Protein AF-A0A1Z4N457-F1 (afdb_monomer_lite)

Secondary structure (DSSP, 8-state):
---GGGTT--HHHHHHHHTTTS-B--HHHHHHHHHHHHHHHHTT---SS-HHHHHHHHHHTTS--PBP-

Radius of gyration: 11.33 Å; chains: 1; bounding box: 25×23×34 Å

pLDDT: mean 88.97, std 9.84, range [52.84, 97.0]

Structure (mmCIF, N/CA/C/O backbone):
data_AF-A0A1Z4N457-F1
#
_entry.id   AF-A0A1Z4N457-F1
#
loop_
_atom_site.group_PDB
_atom_site.id
_atom_site.type_symbol
_atom_site.label_atom_id
_atom_site.label_alt_id
_atom_site.label_comp_id
_atom_site.label_asym_id
_atom_site.label_entity_id
_atom_site.label_seq_id
_atom_site.pdbx_PDB_ins_code
_atom_site.Cartn_x
_atom_site.Cartn_y
_atom_site.Cartn_z
_atom_site.occupancy
_atom_site.B_iso_or_equiv
_atom_site.auth_seq_id
_atom_site.auth_comp_id
_atom_site.auth_asym_id
_atom_site.auth_atom_id
_atom_site.pdbx_PDB_model_num
ATOM 1 N N . MET A 1 1 ? 2.870 0.293 16.399 1.00 52.84 1 MET A N 1
ATOM 2 C CA . MET A 1 1 ? 1.943 -0.838 16.620 1.00 52.84 1 MET A CA 1
ATOM 3 C C . MET A 1 1 ? 1.496 -1.326 15.262 1.00 52.84 1 MET A C 1
ATOM 5 O O . MET A 1 1 ? 1.017 -0.511 14.485 1.00 52.84 1 MET A O 1
ATOM 9 N N . GLN A 1 2 ? 1.711 -2.601 14.957 1.00 56.88 2 GLN A N 1
ATOM 10 C CA . GLN A 1 2 ? 1.142 -3.220 13.764 1.00 56.88 2 GLN A CA 1
ATOM 11 C C . GLN A 1 2 ? -0.278 -3.663 14.126 1.00 56.88 2 GLN A C 1
ATOM 13 O O . GLN A 1 2 ? -0.468 -4.318 15.146 1.00 56.88 2 GLN A O 1
ATOM 18 N N . TYR A 1 3 ? -1.277 -3.218 13.367 1.00 70.31 3 TYR A N 1
ATOM 19 C CA . TYR A 1 3 ? -2.660 -3.647 13.571 1.00 70.31 3 TYR A CA 1
ATOM 20 C C . TYR A 1 3 ? -2.815 -5.033 12.949 1.00 70.31 3 TYR A C 1
ATOM 22 O O . TYR A 1 3 ? -2.535 -5.175 11.761 1.00 70.31 3 TYR A O 1
ATOM 30 N N . ASP A 1 4 ? -3.287 -6.029 13.704 1.00 79.50 4 ASP A N 1
ATOM 31 C CA . ASP A 1 4 ? -3.484 -7.398 13.189 1.00 79.50 4 ASP A CA 1
ATOM 32 C C . ASP A 1 4 ? -4.346 -7.419 11.915 1.00 79.50 4 ASP A C 1
ATOM 34 O O . ASP A 1 4 ? -4.065 -8.153 10.970 1.00 79.50 4 ASP A O 1
ATOM 38 N N . ALA A 1 5 ? -5.334 -6.521 11.826 1.00 82.50 5 ALA A N 1
ATOM 39 C CA . ALA A 1 5 ? -6.179 -6.345 10.643 1.00 82.50 5 ALA A CA 1
ATOM 40 C C . ALA A 1 5 ? -5.427 -5.871 9.378 1.00 82.50 5 ALA A C 1
ATOM 42 O O . ALA A 1 5 ? -5.922 -6.051 8.268 1.00 82.50 5 ALA A O 1
ATOM 43 N N . LEU A 1 6 ? -4.241 -5.271 9.525 1.00 87.81 6 LEU A N 1
ATOM 44 C CA . LEU A 1 6 ? -3.372 -4.809 8.435 1.00 87.81 6 LEU A CA 1
ATOM 45 C C . LEU A 1 6 ? -2.096 -5.659 8.303 1.00 87.81 6 LEU A C 1
ATOM 47 O O . LEU A 1 6 ? -1.184 -5.281 7.571 1.00 87.81 6 LEU A O 1
ATOM 51 N N . ALA A 1 7 ? -2.006 -6.810 8.980 1.00 88.19 7 ALA A N 1
ATOM 52 C CA . ALA A 1 7 ? -0.810 -7.655 8.953 1.00 88.19 7 ALA A CA 1
ATOM 53 C C . ALA A 1 7 ? -0.455 -8.167 7.543 1.00 88.19 7 ALA A C 1
ATOM 55 O O . ALA A 1 7 ? 0.713 -8.407 7.250 1.00 88.19 7 ALA A O 1
ATOM 56 N N . TYR A 1 8 ? -1.446 -8.277 6.652 1.00 88.75 8 TYR A N 1
ATOM 57 C CA . TYR A 1 8 ? -1.258 -8.695 5.260 1.00 88.75 8 TYR A CA 1
ATOM 58 C C . TYR A 1 8 ? -0.551 -7.647 4.379 1.00 88.75 8 TYR A C 1
ATOM 60 O O . TYR A 1 8 ? -0.138 -7.968 3.267 1.00 88.75 8 TYR A O 1
ATOM 68 N N . LEU A 1 9 ? -0.428 -6.398 4.845 1.00 90.88 9 LEU A N 1
ATOM 69 C CA . LEU A 1 9 ? 0.007 -5.239 4.058 1.00 90.88 9 LEU A CA 1
ATOM 70 C C . LEU A 1 9 ? 1.546 -5.165 3.959 1.00 90.88 9 LEU A C 1
ATOM 72 O O . LEU A 1 9 ? 2.189 -4.186 4.347 1.00 90.88 9 LEU A O 1
ATOM 76 N N . THR A 1 10 ? 2.143 -6.251 3.471 1.00 93.88 10 THR A N 1
ATOM 77 C CA . THR A 1 10 ? 3.589 -6.414 3.262 1.00 93.88 10 THR A CA 1
ATOM 78 C C . THR A 1 10 ? 4.069 -5.659 2.018 1.00 93.88 10 THR A C 1
ATOM 80 O O . THR A 1 10 ? 3.267 -5.306 1.155 1.00 93.88 10 THR A O 1
ATOM 83 N N . ASP A 1 11 ? 5.383 -5.430 1.890 1.00 94.75 11 ASP A N 1
ATOM 84 C CA . ASP A 1 11 ? 5.965 -4.844 0.666 1.00 94.75 11 ASP A CA 1
ATOM 85 C C . ASP A 1 11 ? 5.615 -5.668 -0.580 1.00 94.75 11 ASP A C 1
ATOM 87 O O . ASP A 1 11 ? 5.242 -5.116 -1.613 1.00 94.75 11 ASP A O 1
ATOM 91 N N . ASP A 1 12 ? 5.671 -6.997 -0.472 1.00 94.50 12 ASP A N 1
ATOM 92 C CA . ASP A 1 12 ? 5.328 -7.909 -1.564 1.00 94.50 12 ASP A CA 1
ATOM 93 C C . ASP A 1 12 ? 3.860 -7.798 -1.973 1.00 94.50 12 ASP A C 1
ATOM 95 O O . ASP A 1 12 ? 3.550 -7.806 -3.167 1.00 94.50 12 ASP A O 1
ATOM 99 N N . PHE A 1 13 ? 2.954 -7.677 -0.998 1.00 93.75 13 PHE A N 1
ATOM 100 C CA . PHE A 1 13 ? 1.543 -7.443 -1.278 1.00 93.75 13 PHE A CA 1
ATOM 101 C C . PHE A 1 13 ? 1.356 -6.116 -2.019 1.00 93.75 13 PHE A C 1
ATOM 103 O O . PHE A 1 13 ? 0.747 -6.099 -3.085 1.00 93.75 13 PHE A O 1
ATOM 110 N N . ILE A 1 14 ? 1.935 -5.024 -1.503 1.00 94.62 14 ILE A N 1
ATOM 111 C CA . ILE A 1 14 ? 1.835 -3.685 -2.103 1.00 94.62 14 ILE A CA 1
ATOM 112 C C . ILE A 1 14 ? 2.362 -3.695 -3.539 1.00 94.62 14 ILE A C 1
ATOM 114 O O . ILE A 1 14 ? 1.694 -3.207 -4.445 1.00 94.62 14 ILE A O 1
ATOM 118 N N . ARG A 1 15 ? 3.541 -4.275 -3.776 1.00 94.94 15 ARG A N 1
ATOM 119 C CA . ARG A 1 15 ? 4.147 -4.324 -5.113 1.00 94.94 15 ARG A CA 1
ATOM 120 C C . ARG A 1 15 ? 3.320 -5.135 -6.100 1.00 94.94 15 ARG A C 1
ATOM 122 O O . ARG A 1 15 ? 3.264 -4.765 -7.267 1.00 94.94 15 ARG A O 1
ATOM 129 N N . ARG A 1 16 ? 2.680 -6.221 -5.660 1.00 92.25 16 ARG A N 1
ATOM 130 C CA . ARG A 1 16 ? 1.802 -7.025 -6.524 1.00 92.25 16 ARG A CA 1
ATOM 131 C C . ARG A 1 16 ? 0.474 -6.327 -6.804 1.00 92.25 16 ARG A C 1
ATOM 133 O O . ARG A 1 16 ? 0.061 -6.291 -7.956 1.00 92.25 16 ARG A O 1
ATOM 140 N N . ASP A 1 17 ? -0.167 -5.777 -5.774 1.00 91.69 17 ASP A N 1
ATOM 141 C CA . ASP A 1 17 ? -1.481 -5.130 -5.874 1.00 91.69 17 ASP A CA 1
ATOM 142 C C . ASP A 1 17 ? -1.391 -3.799 -6.636 1.00 91.69 17 ASP A C 1
ATOM 144 O O . ASP A 1 17 ? -2.066 -3.591 -7.642 1.00 91.69 17 ASP A O 1
ATOM 148 N N . CYS A 1 18 ? -0.481 -2.916 -6.219 1.00 92.00 18 CYS A N 1
ATOM 149 C CA . CYS A 1 18 ? -0.304 -1.598 -6.825 1.00 92.00 18 CYS A CA 1
ATOM 150 C C . CYS A 1 18 ? 0.477 -1.653 -8.146 1.00 92.00 18 CYS A C 1
ATOM 152 O O . CYS A 1 18 ? 0.303 -0.792 -9.007 1.00 92.00 18 CYS A O 1
ATOM 154 N N . GLY A 1 19 ? 1.347 -2.654 -8.312 1.00 88.81 19 GLY A N 1
ATOM 155 C CA . GLY A 1 19 ? 2.198 -2.837 -9.490 1.00 88.81 19 GLY A CA 1
ATOM 156 C C . GLY A 1 19 ? 1.604 -3.726 -10.580 1.00 88.81 19 GLY A C 1
ATOM 157 O O . GLY A 1 19 ? 2.305 -4.038 -11.542 1.00 88.81 19 GLY A O 1
ATOM 158 N N . ILE A 1 20 ? 0.328 -4.121 -10.481 1.00 86.19 20 ILE A N 1
ATOM 159 C CA . ILE A 1 20 ? -0.331 -5.034 -11.435 1.00 86.19 20 ILE A CA 1
ATOM 160 C C . ILE A 1 20 ? -0.270 -4.554 -12.900 1.00 86.19 20 ILE A C 1
ATOM 162 O O . ILE A 1 20 ? -0.313 -5.363 -13.824 1.00 86.19 20 ILE A O 1
ATOM 166 N N . HIS A 1 21 ? -0.099 -3.247 -13.122 1.00 86.31 21 HIS A N 1
ATOM 167 C CA . HIS A 1 21 ? 0.058 -2.628 -14.444 1.00 86.31 21 HIS A CA 1
ATOM 168 C C . HIS A 1 21 ? 1.515 -2.279 -14.805 1.00 86.31 21 HIS A C 1
ATOM 170 O O . HIS A 1 21 ? 1.758 -1.449 -15.675 1.00 86.31 21 HIS A O 1
ATOM 176 N N . GLY A 1 22 ? 2.494 -2.896 -14.140 1.00 87.06 22 GLY A N 1
ATOM 177 C CA . GLY A 1 22 ? 3.923 -2.715 -14.415 1.00 87.06 22 GLY A CA 1
ATOM 178 C C . GLY A 1 22 ? 4.610 -1.621 -13.592 1.00 87.06 22 GLY A C 1
ATOM 179 O O . GLY A 1 22 ? 5.825 -1.466 -13.705 1.00 87.06 22 GLY A O 1
ATOM 180 N N . ALA A 1 23 ? 3.872 -0.901 -12.742 1.00 92.56 23 ALA A N 1
ATOM 181 C CA . ALA A 1 23 ? 4.438 0.096 -11.838 1.00 92.56 23 ALA A CA 1
ATOM 182 C C . ALA A 1 23 ? 5.363 -0.554 -10.793 1.00 92.56 23 ALA A C 1
ATOM 184 O O . ALA A 1 23 ? 5.009 -1.552 -10.161 1.00 92.56 23 ALA A O 1
ATOM 185 N N . ARG A 1 24 ? 6.549 0.023 -10.585 1.00 94.38 24 ARG A N 1
ATOM 186 C CA . ARG A 1 24 ? 7.531 -0.444 -9.597 1.00 94.38 24 ARG A CA 1
ATOM 187 C C . ARG A 1 24 ? 7.617 0.532 -8.434 1.00 94.38 24 ARG A C 1
ATOM 189 O O . ARG A 1 24 ? 7.920 1.702 -8.635 1.00 94.38 24 ARG A O 1
ATOM 196 N N . PHE A 1 25 ? 7.395 0.017 -7.230 1.00 94.81 25 PHE A N 1
ATOM 197 C CA . PHE A 1 25 ? 7.397 0.784 -5.987 1.00 94.81 25 PHE A CA 1
ATOM 198 C C . PHE A 1 25 ? 8.684 0.521 -5.206 1.00 94.81 25 PHE A C 1
ATOM 200 O O 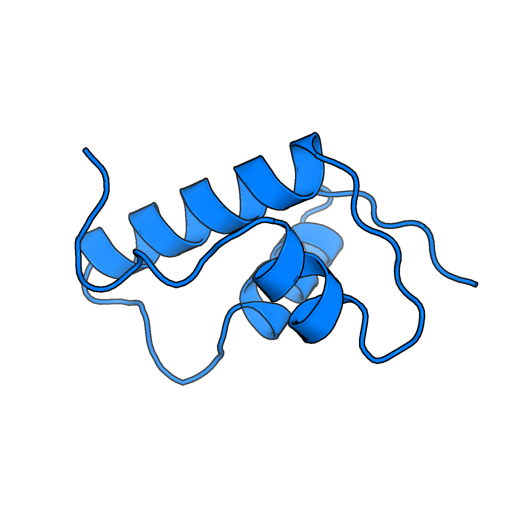. PHE A 1 25 ? 9.066 -0.637 -4.983 1.00 94.81 25 PHE A O 1
ATOM 207 N N . SER A 1 26 ? 9.335 1.601 -4.785 1.00 96.44 26 SER A N 1
ATOM 208 C CA . SER A 1 26 ? 10.475 1.550 -3.872 1.00 96.44 26 SER A CA 1
ATOM 209 C C . SER A 1 26 ? 10.047 1.098 -2.470 1.00 96.44 26 SER A C 1
ATOM 211 O O . SER A 1 26 ? 8.854 1.029 -2.159 1.00 96.44 26 SER A O 1
ATOM 213 N N . ASP A 1 27 ? 11.017 0.778 -1.611 1.00 96.12 27 ASP A N 1
ATOM 214 C CA . ASP A 1 27 ? 10.740 0.521 -0.190 1.00 96.12 27 ASP A CA 1
ATOM 215 C C . ASP A 1 27 ? 10.088 1.744 0.477 1.00 96.12 27 ASP A C 1
ATOM 217 O O . ASP A 1 27 ? 9.149 1.594 1.259 1.00 96.12 27 ASP A O 1
ATOM 221 N N . GLU A 1 28 ? 10.528 2.960 0.125 1.00 97.00 28 GLU A N 1
ATOM 222 C CA . GLU A 1 28 ? 9.954 4.197 0.663 1.00 97.00 28 GLU A CA 1
ATOM 223 C C . GLU A 1 28 ? 8.486 4.359 0.255 1.00 97.00 28 GL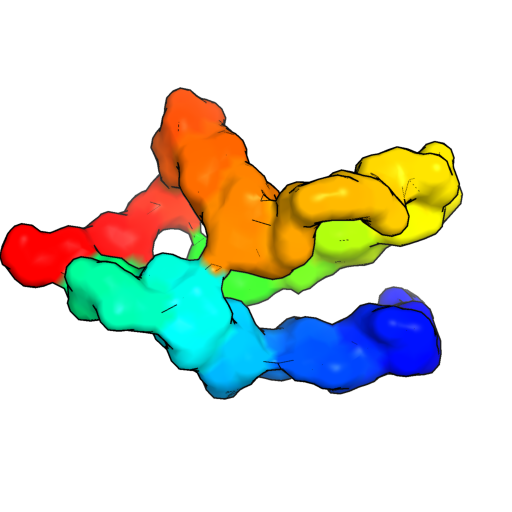U A C 1
ATOM 225 O O . GLU A 1 28 ? 7.642 4.614 1.115 1.00 97.00 28 GLU A O 1
ATOM 230 N N . ASP A 1 29 ? 8.142 4.120 -1.015 1.00 96.12 29 ASP A N 1
ATOM 231 C CA . ASP A 1 29 ? 6.745 4.186 -1.460 1.00 96.12 29 ASP A CA 1
ATOM 232 C C . ASP A 1 29 ? 5.868 3.184 -0.688 1.00 96.12 29 ASP A C 1
ATOM 234 O O . ASP A 1 29 ? 4.757 3.513 -0.262 1.00 96.12 29 ASP A O 1
ATOM 238 N N . CYS A 1 30 ? 6.378 1.968 -0.456 1.00 95.94 30 CYS A N 1
ATOM 239 C CA . CYS A 1 30 ? 5.666 0.936 0.297 1.00 95.94 30 CYS A CA 1
ATOM 240 C C . CYS A 1 30 ? 5.448 1.340 1.765 1.00 95.94 30 CYS A C 1
ATOM 242 O O . CYS A 1 30 ? 4.369 1.109 2.320 1.00 95.94 30 CYS A O 1
ATOM 244 N N . ILE A 1 31 ? 6.435 1.993 2.388 1.00 95.88 31 ILE A N 1
ATOM 245 C CA . ILE A 1 31 ? 6.301 2.561 3.735 1.00 95.88 31 ILE A CA 1
ATOM 246 C C . ILE A 1 31 ? 5.197 3.623 3.758 1.00 95.88 31 ILE A C 1
ATOM 248 O O . ILE A 1 31 ? 4.287 3.523 4.581 1.00 95.88 31 ILE A O 1
ATOM 252 N N . ARG A 1 32 ? 5.207 4.584 2.825 1.00 96.44 32 ARG A N 1
ATOM 253 C CA . ARG A 1 32 ? 4.188 5.650 2.758 1.00 96.44 32 ARG A CA 1
ATOM 254 C C . ARG A 1 32 ? 2.777 5.097 2.575 1.00 96.44 32 ARG A C 1
ATOM 256 O O . ARG A 1 32 ? 1.832 5.569 3.207 1.00 96.44 32 ARG A O 1
ATOM 263 N N . ILE A 1 33 ? 2.631 4.070 1.741 1.00 94.75 33 ILE A N 1
ATOM 264 C CA . ILE A 1 33 ? 1.353 3.384 1.527 1.00 94.75 33 ILE A CA 1
ATOM 265 C C . ILE A 1 33 ? 0.868 2.720 2.827 1.00 94.75 33 ILE A C 1
ATOM 267 O O . ILE A 1 33 ? -0.303 2.870 3.184 1.00 94.75 33 ILE A O 1
ATOM 271 N N . ARG A 1 34 ? 1.751 2.036 3.573 1.00 93.62 34 ARG A N 1
ATOM 272 C CA . ARG A 1 34 ? 1.412 1.445 4.884 1.00 93.62 34 ARG A CA 1
ATOM 273 C C . ARG A 1 34 ? 1.009 2.484 5.917 1.00 93.62 34 ARG A C 1
ATOM 275 O O . ARG A 1 34 ? 0.041 2.265 6.651 1.00 93.62 34 ARG A O 1
ATOM 282 N N . GLU A 1 35 ? 1.750 3.582 6.003 1.00 94.19 35 GLU A N 1
ATOM 283 C CA . GLU A 1 35 ? 1.457 4.679 6.926 1.00 94.19 35 GLU A CA 1
ATOM 284 C C . GLU A 1 35 ? 0.059 5.238 6.661 1.00 94.19 35 GLU A C 1
ATOM 286 O O . GLU A 1 35 ? -0.745 5.381 7.585 1.00 94.19 35 GLU A O 1
ATOM 291 N N . GLU A 1 36 ? -0.276 5.464 5.392 1.00 93.62 36 GLU A N 1
ATOM 292 C CA . GLU A 1 36 ? -1.574 6.009 5.019 1.00 93.62 36 GLU A CA 1
ATOM 293 C C . GLU A 1 36 ? -2.717 5.005 5.217 1.00 93.62 36 GLU A C 1
ATOM 295 O O . GLU A 1 36 ? -3.782 5.379 5.714 1.00 93.62 36 GLU A O 1
ATOM 300 N N . ALA A 1 37 ? -2.499 3.720 4.915 1.00 92.38 37 ALA A N 1
ATOM 301 C CA . ALA A 1 37 ? -3.457 2.658 5.224 1.00 92.38 37 ALA A CA 1
ATOM 302 C C . ALA A 1 37 ? -3.732 2.576 6.734 1.00 92.38 37 ALA A C 1
ATOM 304 O O . ALA A 1 37 ? -4.887 2.512 7.160 1.00 92.38 37 ALA A O 1
ATOM 305 N N . THR A 1 38 ? -2.680 2.674 7.549 1.00 91.69 38 THR A N 1
ATOM 306 C CA . THR A 1 38 ? -2.772 2.698 9.014 1.00 91.69 38 THR A CA 1
ATOM 307 C C . THR A 1 38 ? -3.547 3.923 9.506 1.00 91.69 38 THR A C 1
ATOM 309 O O . THR A 1 38 ? -4.445 3.809 10.345 1.00 91.69 38 THR A O 1
ATOM 312 N N . ARG A 1 39 ? -3.268 5.105 8.949 1.00 92.19 39 ARG A N 1
ATOM 313 C CA . ARG A 1 39 ? -3.978 6.349 9.274 1.00 92.19 39 ARG A CA 1
ATOM 314 C C . ARG A 1 39 ? -5.468 6.273 8.925 1.00 92.19 39 ARG A C 1
ATOM 316 O O . ARG A 1 39 ? -6.312 6.697 9.710 1.00 92.19 39 ARG A O 1
ATOM 323 N N . LEU A 1 40 ? -5.817 5.724 7.763 1.00 91.06 40 LEU A N 1
ATOM 324 C CA . LEU A 1 40 ? -7.214 5.548 7.357 1.00 91.06 40 LEU A CA 1
ATOM 325 C C . LEU A 1 40 ? -7.935 4.518 8.232 1.00 91.06 40 LEU A C 1
ATOM 327 O O . LEU A 1 40 ? -9.082 4.752 8.616 1.00 91.06 40 LEU A O 1
ATOM 331 N N . TYR A 1 41 ? -7.259 3.421 8.586 1.00 90.06 41 TYR A N 1
ATOM 332 C CA . TYR A 1 41 ? -7.805 2.372 9.448 1.00 90.06 41 TYR A CA 1
ATOM 333 C C . TYR A 1 41 ? -8.119 2.902 10.847 1.00 90.06 41 TYR A C 1
ATOM 335 O O . TYR A 1 41 ? -9.241 2.762 11.326 1.00 90.06 41 TYR A O 1
ATOM 343 N N . THR A 1 42 ? -7.168 3.605 11.463 1.00 90.12 42 THR A N 1
ATOM 344 C CA . THR A 1 42 ? -7.350 4.231 12.786 1.00 90.12 42 THR A CA 1
ATOM 345 C C . THR A 1 42 ? -8.471 5.265 12.822 1.00 90.12 42 THR A C 1
ATOM 347 O O . THR A 1 42 ? -9.112 5.436 13.854 1.00 90.12 42 THR A O 1
ATOM 350 N N . CYS A 1 43 ? -8.752 5.921 11.696 1.00 89.56 43 CYS A N 1
ATOM 351 C CA . CYS A 1 43 ? -9.849 6.877 11.577 1.00 89.56 43 CYS A CA 1
ATOM 352 C C . CYS A 1 43 ? -11.204 6.232 11.229 1.00 89.56 43 CYS A C 1
ATOM 354 O O . CYS A 1 43 ? -12.164 6.971 11.010 1.00 89.56 43 CYS A O 1
ATOM 356 N N . GLY A 1 44 ? -11.291 4.901 11.094 1.00 88.62 44 GLY A N 1
ATOM 357 C CA . GLY A 1 44 ? -12.503 4.213 10.625 1.00 88.62 44 GLY A CA 1
ATOM 358 C C . GLY A 1 44 ? -12.896 4.575 9.186 1.00 88.62 44 GLY A C 1
ATOM 359 O O . GLY A 1 44 ? -14.057 4.466 8.809 1.00 88.62 44 GLY A O 1
ATOM 360 N N . LYS A 1 45 ? -11.940 5.063 8.385 1.00 86.56 45 LYS A N 1
ATOM 361 C CA . LYS A 1 45 ? -12.136 5.515 6.994 1.00 86.56 45 LYS A CA 1
ATOM 362 C C . LYS A 1 45 ? -11.501 4.575 5.974 1.00 86.56 45 LYS A C 1
ATOM 364 O O . LYS A 1 45 ? -11.428 4.902 4.793 1.00 86.56 45 LYS A O 1
ATOM 369 N N . PHE A 1 46 ? -11.013 3.423 6.419 1.00 85.56 46 PHE A N 1
ATOM 370 C CA . PHE A 1 46 ? -10.455 2.408 5.540 1.00 85.56 46 PHE A CA 1
ATOM 371 C C . PHE A 1 46 ? -11.590 1.594 4.913 1.00 85.56 46 PHE A C 1
ATOM 373 O O . PHE A 1 46 ? -12.060 0.619 5.490 1.00 85.56 46 PHE A O 1
ATOM 380 N N . HIS A 1 47 ? -12.066 2.027 3.746 1.00 74.38 47 HIS A N 1
ATOM 381 C CA . HIS A 1 47 ? -13.168 1.385 3.029 1.00 74.38 47 HIS A CA 1
ATOM 382 C C . HIS A 1 47 ? -13.006 1.487 1.512 1.00 74.38 47 HIS A C 1
ATOM 384 O O . HIS A 1 47 ? -12.339 2.389 1.019 1.00 74.38 47 HIS A O 1
ATOM 390 N N . HIS A 1 48 ? -13.701 0.585 0.804 1.00 55.25 48 HIS A N 1
ATOM 391 C CA . HIS A 1 48 ? -14.056 0.597 -0.628 1.00 55.25 48 HIS A CA 1
ATOM 392 C C . HIS A 1 48 ? -12.938 0.596 -1.679 1.00 55.25 48 HIS A C 1
ATOM 394 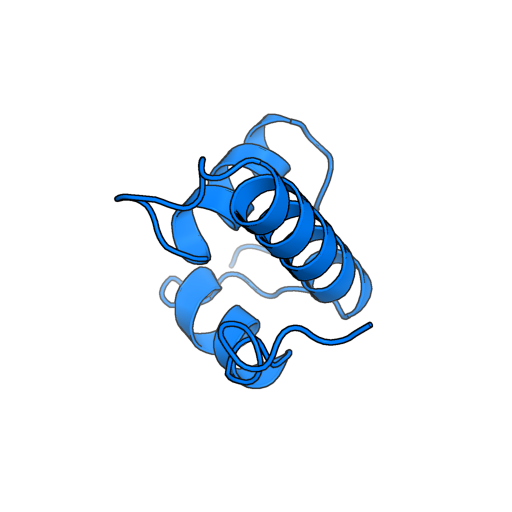O O . HIS A 1 48 ? -13.150 0.140 -2.800 1.00 55.25 48 HIS A O 1
ATOM 400 N N . THR A 1 49 ? -11.759 1.078 -1.339 1.00 57.91 49 THR A N 1
ATOM 401 C CA . THR A 1 49 ? -10.681 1.365 -2.268 1.00 57.91 49 THR A CA 1
ATOM 402 C C . THR A 1 49 ? -9.415 0.839 -1.615 1.00 57.91 49 THR A C 1
ATOM 404 O O . THR A 1 49 ? -8.900 1.466 -0.693 1.00 57.91 49 THR A O 1
ATOM 407 N N . GLY A 1 50 ? -9.005 -0.371 -2.000 1.00 77.06 50 GLY A N 1
ATOM 408 C CA . GLY A 1 50 ? -7.875 -1.086 -1.404 1.00 77.06 50 GLY A CA 1
ATOM 409 C C . GLY A 1 50 ? -6.534 -0.347 -1.507 1.00 77.06 50 GLY A C 1
ATOM 410 O O . GLY A 1 50 ? -6.454 0.856 -1.759 1.00 77.06 50 GLY A O 1
ATOM 411 N N . VAL A 1 51 ? -5.447 -1.087 -1.329 1.00 89.88 51 VAL A N 1
ATOM 412 C CA . VAL A 1 51 ? -4.088 -0.529 -1.284 1.00 89.88 51 VAL A CA 1
ATOM 413 C C . VAL A 1 51 ? -3.710 0.166 -2.603 1.00 89.88 51 VAL A C 1
ATOM 415 O O . VAL A 1 51 ? -3.158 1.267 -2.567 1.00 89.88 51 VAL A O 1
ATOM 418 N N . TYR A 1 52 ? -4.141 -0.375 -3.747 1.00 90.88 52 TYR A N 1
ATOM 419 C CA . TYR A 1 52 ? -4.048 0.259 -5.070 1.00 90.88 52 TYR A CA 1
ATOM 420 C C . TYR A 1 52 ? -4.527 1.724 -5.129 1.00 90.88 52 TYR A C 1
ATOM 422 O O . TYR A 1 52 ? -3.844 2.598 -5.661 1.00 90.88 52 TYR A O 1
ATOM 430 N N . TRP A 1 53 ? -5.697 2.036 -4.571 1.00 91.12 53 TRP A N 1
ATOM 431 C CA . TRP A 1 53 ? -6.252 3.393 -4.643 1.00 91.12 53 TRP A CA 1
ATOM 432 C C . TRP A 1 53 ? -5.563 4.365 -3.689 1.00 91.12 53 TRP A C 1
ATOM 434 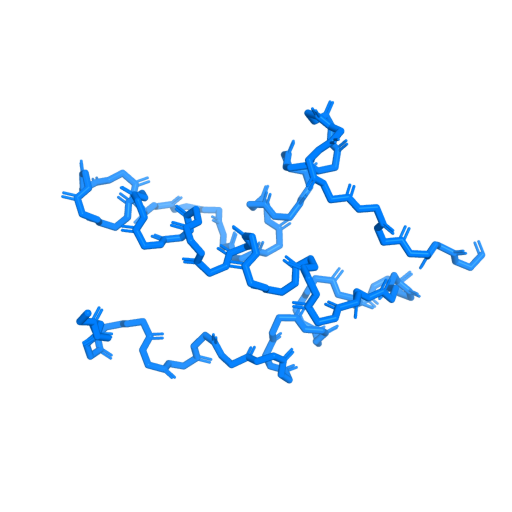O O . TRP A 1 53 ? -5.457 5.555 -3.992 1.00 91.12 53 TRP A O 1
ATOM 444 N N . ILE A 1 54 ? -5.072 3.858 -2.553 1.00 93.12 54 ILE A N 1
ATOM 445 C CA . ILE A 1 54 ? -4.182 4.620 -1.676 1.00 93.12 54 ILE A CA 1
ATOM 446 C C . ILE A 1 54 ? -2.934 5.006 -2.466 1.00 93.12 54 ILE A C 1
ATOM 448 O O . ILE A 1 54 ? -2.594 6.186 -2.498 1.00 93.12 54 ILE A O 1
ATOM 452 N N . ALA A 1 55 ? -2.312 4.051 -3.165 1.00 93.50 55 ALA A N 1
ATOM 453 C CA . ALA A 1 55 ? -1.150 4.318 -4.002 1.00 93.50 55 ALA A CA 1
ATOM 454 C C . ALA A 1 55 ? -1.455 5.361 -5.091 1.00 93.50 55 ALA A C 1
ATOM 456 O O . ALA A 1 55 ? -0.763 6.370 -5.163 1.00 93.50 55 ALA A O 1
ATOM 457 N N . ASN A 1 56 ? -2.535 5.205 -5.863 1.00 92.19 56 ASN A N 1
ATOM 458 C CA . ASN A 1 56 ? -2.917 6.179 -6.896 1.00 92.19 56 ASN A CA 1
ATOM 459 C C . ASN A 1 56 ? -3.126 7.593 -6.351 1.00 92.19 56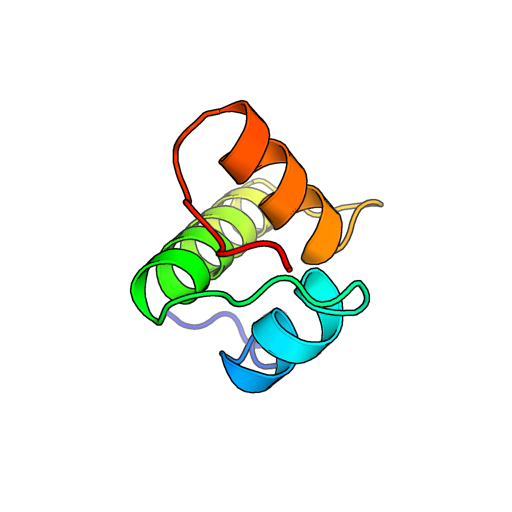 ASN A C 1
ATOM 461 O O . ASN A 1 56 ? -2.667 8.565 -6.951 1.00 92.19 56 ASN A O 1
ATOM 465 N N . ARG A 1 57 ? -3.809 7.727 -5.210 1.00 93.38 57 ARG A N 1
ATOM 466 C CA . ARG A 1 57 ? -3.988 9.036 -4.584 1.00 93.38 57 ARG A CA 1
ATOM 467 C C . ARG A 1 57 ? -2.649 9.622 -4.144 1.00 93.38 57 ARG A C 1
ATOM 469 O O . ARG A 1 57 ? -2.405 10.794 -4.398 1.00 93.38 57 ARG A O 1
ATOM 476 N N . LEU A 1 58 ? -1.780 8.825 -3.520 1.00 95.00 58 LEU A N 1
ATOM 477 C CA . LEU A 1 58 ? -0.453 9.280 -3.103 1.00 95.00 58 LEU A CA 1
ATOM 478 C C . LEU A 1 58 ? 0.414 9.702 -4.302 1.00 95.00 58 LEU A C 1
ATOM 480 O O . LEU A 1 58 ? 1.144 10.682 -4.182 1.00 95.00 58 LEU A O 1
ATOM 484 N N . VAL A 1 59 ? 0.297 9.031 -5.455 1.00 95.31 59 VAL A N 1
ATOM 485 C CA . VAL A 1 59 ? 0.931 9.460 -6.717 1.00 95.31 59 VAL A CA 1
ATOM 486 C C . VAL A 1 59 ? 0.375 10.811 -7.164 1.00 95.31 59 VAL A C 1
ATOM 488 O O . VAL A 1 59 ? 1.145 11.727 -7.437 1.00 95.31 59 VAL A O 1
ATOM 491 N N . GLY A 1 60 ? -0.953 10.964 -7.198 1.00 93.62 60 GLY A N 1
ATOM 492 C CA . GLY A 1 60 ? -1.604 12.226 -7.571 1.00 93.62 60 GLY A CA 1
ATOM 493 C C . GLY A 1 60 ? -1.276 13.391 -6.627 1.00 93.62 60 GLY A C 1
ATOM 494 O O . GLY A 1 60 ? -1.256 14.541 -7.052 1.00 93.62 60 GLY A O 1
ATOM 495 N N . GLU A 1 61 ? -0.978 13.094 -5.360 1.00 95.44 61 GLU A N 1
ATOM 496 C CA . GLU A 1 61 ? -0.509 14.049 -4.348 1.00 95.44 61 GLU A CA 1
ATOM 497 C C . GLU A 1 61 ? 1.020 14.277 -4.386 1.00 95.44 61 GLU A C 1
ATOM 499 O O . GLU A 1 61 ? 1.526 15.090 -3.614 1.00 95.44 61 GLU A O 1
ATOM 504 N N . GLY A 1 62 ? 1.767 13.564 -5.240 1.00 95.19 62 GLY A N 1
ATOM 505 C CA . GLY A 1 62 ? 3.229 13.659 -5.333 1.00 95.19 62 GLY A CA 1
ATOM 506 C C . GLY A 1 62 ? 3.975 13.153 -4.092 1.00 95.19 62 GLY A C 1
ATOM 507 O O . GLY A 1 62 ? 5.076 13.614 -3.814 1.00 95.19 62 GLY A O 1
ATOM 508 N N . LYS A 1 63 ? 3.364 12.252 -3.314 1.00 96.25 63 LYS A N 1
ATOM 509 C CA . LYS A 1 63 ? 3.928 11.697 -2.069 1.00 96.25 63 LYS A CA 1
ATOM 510 C C . LYS A 1 63 ? 4.692 10.393 -2.262 1.00 96.25 63 LYS A C 1
ATOM 512 O O . LYS A 1 63 ? 5.429 9.993 -1.365 1.00 96.25 63 LYS A O 1
ATOM 517 N N . ILE A 1 64 ? 4.457 9.72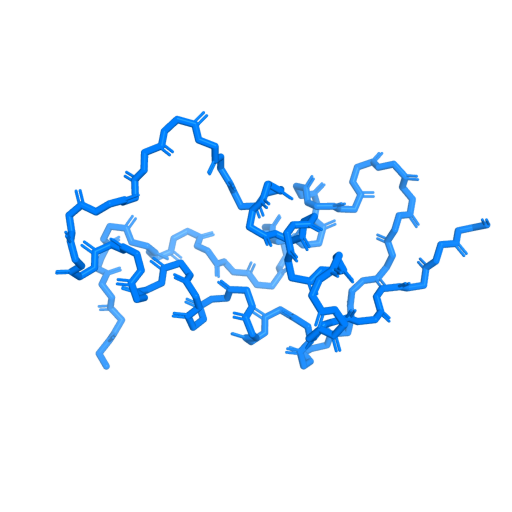0 -3.383 1.00 96.38 64 ILE A N 1
ATOM 518 C CA . ILE A 1 64 ? 5.180 8.527 -3.820 1.00 96.38 64 ILE A CA 1
ATOM 519 C C . ILE A 1 64 ? 5.485 8.656 -5.310 1.00 96.38 64 ILE A C 1
ATOM 521 O O . ILE A 1 64 ? 4.753 9.335 -6.039 1.00 96.38 64 ILE A O 1
ATOM 525 N N . HIS A 1 65 ? 6.544 7.991 -5.762 1.00 95.56 65 HIS A N 1
ATOM 526 C CA . HIS A 1 65 ? 7.065 8.141 -7.123 1.00 95.56 65 HIS A CA 1
ATOM 527 C C . HIS A 1 65 ? 7.394 6.778 -7.751 1.00 95.56 65 HIS A C 1
ATOM 529 O O . HIS A 1 65 ? 8.562 6.484 -8.017 1.00 95.56 65 HIS A O 1
ATOM 535 N N . PRO A 1 66 ? 6.380 5.929 -8.005 1.00 92.62 66 PRO A N 1
ATOM 536 C CA . PRO A 1 66 ? 6.602 4.648 -8.652 1.00 92.62 66 PRO A CA 1
ATOM 537 C C . PRO A 1 66 ? 7.133 4.837 -10.074 1.00 92.62 66 PRO A C 1
ATOM 539 O O . PRO A 1 66 ? 6.720 5.740 -10.805 1.00 92.62 66 PRO A O 1
ATOM 542 N N . ILE A 1 67 ? 8.020 3.938 -10.489 1.00 92.81 67 ILE A N 1
ATOM 543 C CA . ILE A 1 67 ? 8.556 3.911 -11.850 1.00 92.81 67 ILE A CA 1
ATOM 544 C C . ILE A 1 67 ? 7.541 3.193 -12.739 1.00 92.81 67 ILE A C 1
ATOM 546 O O . ILE A 1 67 ? 7.211 2.031 -12.487 1.00 92.81 67 ILE A O 1
ATOM 550 N N . LEU A 1 68 ? 7.050 3.882 -13.766 1.00 85.88 68 LEU A N 1
ATOM 551 C CA . LEU A 1 68 ? 6.180 3.308 -14.792 1.00 85.88 68 LEU A CA 1
ATOM 552 C C . LEU A 1 68 ? 7.026 2.768 -15.962 1.00 85.88 68 LEU A C 1
ATOM 554 O O . LEU A 1 68 ? 8.109 3.309 -16.205 1.00 85.88 68 LEU A O 1
ATOM 558 N N . PRO A 1 69 ? 6.580 1.696 -16.640 1.00 77.88 69 PRO A N 1
ATOM 559 C CA . PRO A 1 69 ? 7.214 1.213 -17.865 1.00 77.88 69 PRO A CA 1
ATOM 560 C C . PRO A 1 69 ? 7.106 2.211 -19.024 1.00 77.88 69 PRO A C 1
ATOM 562 O O . PRO A 1 69 ? 6.161 3.035 -19.027 1.00 77.88 69 PRO A O 1
#

Sequence (69 aa):
MQYDALAYLTDDFIRRDCGIHGARFSDEDCIRIREEATRLYTCGKFHHTGVYWIANRLVGEGKIHPILP

Foldseek 3Di:
DDDPVCPVLDPVVLCVVQCVQPWAFDPQLSVQLSVVCVVCVVVVNNDDAPSNVSSVVCVVVVNGDTDHD

Organism: NCBI:txid231146